Protein AF-A0YBQ3-F1 (afdb_monomer)

Foldseek 3Di:
DAFEAEDEDDPVLLVQVCVQDVDCQAWDADPVRKIKGFLVVVVVVCVVVVDDSNCVSVNDPRDDSVHGMYIYD

Secondary structure (DSSP, 8-state):
---EEEE---HHHHHHHHHH---TTTEEE-TTS-EEEEHHHHHHHHHHHT--HHHHHH-TT---TTSSEEEE-

pLDDT: mean 91.04, std 6.36, range [57.5, 95.88]

Radius of gyration: 11.2 Å; Cα contacts (8 Å, |Δi|>4): 98; chains: 1; bounding box: 26×26×24 Å

Solvent-accessible surface area (backbone atoms only — not comparable to full-atom values): 4339 Å² total; per-residue (Å²): 130,93,43,72,44,80,42,84,54,53,74,69,46,53,58,47,50,69,70,62,52,88,51,65,77,30,45,42,67,51,98,88,66,33,40,38,28,34,38,68,45,40,54,51,49,28,67,77,66,74,49,61,59,62,39,74,66,74,43,85,88,74,76,67,81,89,29,53,30,42,37,38,78

Structure (mmCIF, N/CA/C/O backbone):
data_AF-A0YBQ3-F1
#
_entry.id   AF-A0YBQ3-F1
#
loop_
_atom_site.group_PDB
_atom_site.id
_atom_site.type_symbol
_atom_site.label_atom_id
_atom_site.label_alt_id
_atom_site.label_comp_id
_atom_site.label_asym_id
_atom_site.label_entity_id
_atom_site.label_seq_id
_atom_site.pdbx_PDB_ins_code
_atom_site.Cartn_x
_atom_site.Cartn_y
_atom_site.Cartn_z
_atom_site.occupancy
_atom_site.B_iso_or_equiv
_atom_site.auth_seq_id
_atom_site.auth_comp_id
_atom_site.auth_asym_id
_atom_site.auth_atom_id
_atom_site.pdbx_PDB_model_num
ATOM 1 N N . MET A 1 1 ? 1.198 -16.827 -14.538 1.00 57.50 1 MET A N 1
ATOM 2 C CA . MET A 1 1 ? 2.159 -16.798 -13.413 1.00 57.50 1 MET A CA 1
ATOM 3 C C . MET A 1 1 ? 1.732 -15.670 -12.485 1.00 57.50 1 MET A C 1
ATOM 5 O O . MET A 1 1 ? 1.300 -14.649 -13.005 1.00 57.50 1 MET A O 1
ATOM 9 N N . MET A 1 2 ? 1.752 -15.868 -11.162 1.00 76.19 2 MET A N 1
ATOM 10 C CA . MET A 1 2 ? 1.537 -14.778 -10.194 1.00 76.19 2 MET A CA 1
ATOM 11 C C . MET A 1 2 ? 2.723 -13.805 -10.274 1.00 76.19 2 MET A C 1
ATOM 13 O O . MET A 1 2 ? 3.859 -14.272 -10.329 1.00 76.19 2 MET A O 1
ATOM 17 N N . SER A 1 3 ? 2.457 -12.497 -10.342 1.00 91.12 3 SER A N 1
ATOM 18 C CA . SER A 1 3 ? 3.480 -11.444 -10.457 1.00 91.12 3 SER A CA 1
ATOM 19 C C . SER A 1 3 ? 3.467 -10.578 -9.203 1.00 91.12 3 SER A C 1
ATOM 21 O O . SER A 1 3 ? 2.405 -10.085 -8.817 1.00 91.12 3 SER A O 1
ATOM 23 N N . ILE A 1 4 ? 4.624 -10.425 -8.565 1.00 93.31 4 ILE A N 1
ATOM 24 C CA . ILE A 1 4 ? 4.795 -9.700 -7.306 1.00 93.31 4 ILE A CA 1
ATOM 25 C C . ILE A 1 4 ? 5.883 -8.654 -7.516 1.00 93.31 4 ILE A C 1
ATOM 27 O O . ILE A 1 4 ? 6.938 -8.971 -8.067 1.00 93.31 4 ILE A O 1
ATOM 31 N N . GLN A 1 5 ? 5.639 -7.437 -7.039 1.00 94.62 5 GLN A N 1
ATOM 32 C CA . GLN A 1 5 ? 6.663 -6.410 -6.928 1.00 94.62 5 GLN A CA 1
ATOM 33 C C . GLN A 1 5 ? 7.107 -6.297 -5.467 1.00 94.62 5 GLN A C 1
ATOM 35 O O . GLN A 1 5 ? 6.313 -5.942 -4.596 1.00 94.62 5 GLN A O 1
ATOM 40 N N . GLU A 1 6 ? 8.382 -6.570 -5.208 1.00 93.88 6 GLU A N 1
ATOM 41 C CA . GLU A 1 6 ? 8.995 -6.378 -3.892 1.00 93.88 6 GLU A CA 1
ATOM 42 C C . GLU A 1 6 ? 9.568 -4.961 -3.775 1.00 93.88 6 GLU A C 1
ATOM 44 O O . GLU A 1 6 ? 10.283 -4.485 -4.661 1.00 93.88 6 GLU A O 1
ATOM 49 N N . ILE A 1 7 ? 9.246 -4.270 -2.683 1.00 93.69 7 ILE A N 1
ATOM 50 C CA . ILE A 1 7 ? 9.631 -2.878 -2.444 1.00 93.69 7 ILE A CA 1
ATOM 51 C C . ILE A 1 7 ? 10.202 -2.770 -1.031 1.00 93.69 7 ILE A C 1
ATOM 53 O O . ILE A 1 7 ? 9.484 -2.885 -0.040 1.00 93.69 7 ILE A O 1
ATOM 57 N N . ALA A 1 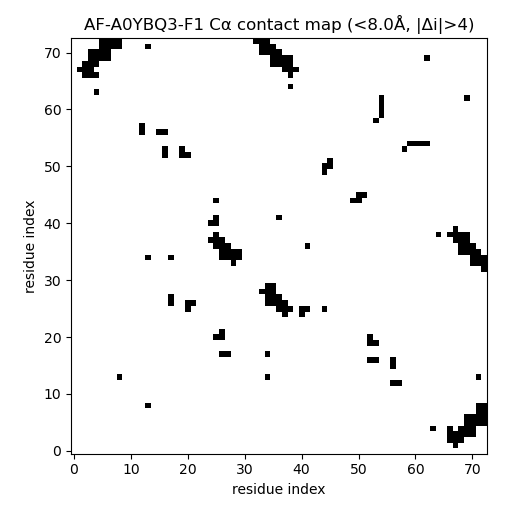8 ? 11.502 -2.499 -0.932 1.00 93.38 8 ALA A N 1
ATOM 58 C CA . ALA A 1 8 ? 12.149 -2.275 0.356 1.00 93.38 8 ALA A CA 1
ATOM 59 C C . ALA A 1 8 ? 11.696 -0.938 0.958 1.00 93.38 8 ALA A C 1
ATOM 61 O O . ALA A 1 8 ? 11.796 0.111 0.311 1.00 93.38 8 ALA A O 1
ATOM 62 N N . ILE A 1 9 ? 11.237 -0.957 2.210 1.00 92.88 9 ILE A N 1
ATOM 63 C CA . ILE A 1 9 ? 10.757 0.245 2.897 1.00 92.88 9 ILE A CA 1
ATOM 64 C C . ILE A 1 9 ? 11.378 0.404 4.281 1.00 92.88 9 ILE A C 1
ATOM 66 O O . ILE A 1 9 ? 11.785 -0.539 4.950 1.00 92.88 9 ILE A O 1
ATOM 70 N N . SER A 1 10 ? 11.423 1.640 4.773 1.00 93.38 10 SER A N 1
ATOM 71 C CA . SER A 1 10 ? 11.784 1.875 6.171 1.00 93.38 10 SER A CA 1
ATOM 72 C C . SER A 1 10 ? 10.651 1.459 7.117 1.00 93.38 10 SER A C 1
ATOM 74 O O . SER A 1 10 ? 9.464 1.586 6.809 1.00 93.38 10 SER A O 1
ATOM 76 N N . HIS A 1 11 ? 11.003 1.105 8.355 1.00 90.94 11 HIS A N 1
ATOM 77 C CA . HIS A 1 11 ? 10.032 0.836 9.424 1.00 90.94 11 HIS A CA 1
ATOM 78 C C . HIS A 1 11 ? 9.023 1.986 9.640 1.00 90.94 11 HIS A C 1
ATOM 80 O O . HIS A 1 11 ? 7.863 1.760 9.988 1.00 90.94 11 HIS A O 1
ATOM 86 N N . ASN A 1 12 ? 9.435 3.235 9.396 1.00 93.06 12 ASN A N 1
ATOM 87 C CA . ASN A 1 12 ? 8.544 4.392 9.478 1.00 93.06 12 ASN A CA 1
ATOM 88 C C . ASN A 1 12 ? 7.538 4.441 8.320 1.00 93.06 12 ASN A C 1
ATOM 90 O O . ASN A 1 12 ? 6.383 4.793 8.551 1.00 93.06 12 ASN A O 1
ATOM 94 N N . GLN A 1 13 ? 7.947 4.096 7.095 1.00 93.50 13 GLN A N 1
ATOM 95 C CA . GLN A 1 13 ? 7.033 3.974 5.952 1.00 93.50 13 GLN A CA 1
ATOM 96 C C . GLN A 1 13 ? 6.045 2.827 6.168 1.00 93.50 13 GLN A C 1
ATOM 98 O O . GLN A 1 13 ? 4.849 3.026 5.983 1.00 93.50 13 GLN A O 1
ATOM 103 N N . LYS A 1 14 ? 6.512 1.688 6.693 1.00 93.12 14 LYS A N 1
ATOM 104 C CA . LYS A 1 14 ? 5.675 0.522 7.021 1.00 93.12 14 LYS A CA 1
ATOM 105 C 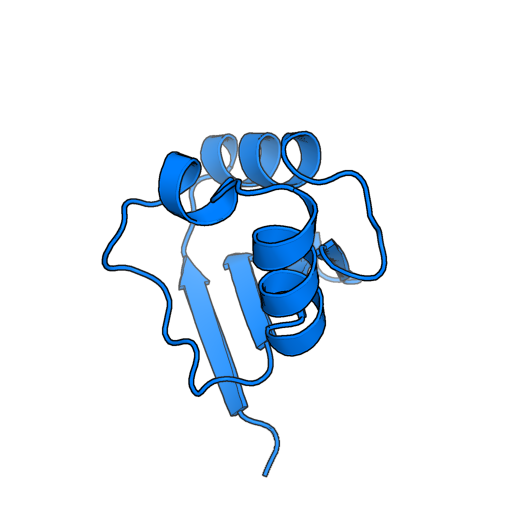C . LYS A 1 14 ? 4.536 0.890 7.967 1.00 93.12 14 LYS A C 1
ATOM 107 O O . LYS A 1 14 ? 3.365 0.663 7.678 1.00 93.12 14 LYS A O 1
ATOM 112 N N . LYS A 1 15 ? 4.871 1.585 9.057 1.00 92.88 15 LYS A N 1
ATOM 113 C CA . LYS A 1 15 ? 3.887 2.118 10.012 1.00 92.88 15 LYS A CA 1
ATOM 114 C C . LYS A 1 15 ? 2.920 3.129 9.402 1.00 92.88 15 LYS A C 1
ATOM 116 O O . LYS A 1 15 ? 1.806 3.249 9.897 1.00 92.88 15 LYS A O 1
ATOM 121 N N . LYS A 1 16 ? 3.348 3.910 8.406 1.00 93.56 16 LYS A N 1
ATOM 122 C CA . LYS A 1 16 ? 2.474 4.870 7.720 1.00 93.56 16 LYS A CA 1
ATOM 123 C C . LYS A 1 16 ? 1.513 4.166 6.764 1.00 93.56 16 LYS A C 1
ATOM 125 O O . LYS A 1 16 ? 0.355 4.556 6.750 1.00 93.56 16 LYS A O 1
ATOM 130 N N . LEU A 1 17 ? 1.964 3.136 6.041 1.00 92.62 17 LEU A N 1
ATOM 131 C CA . LEU A 1 17 ? 1.126 2.329 5.143 1.00 92.62 17 LEU A CA 1
ATOM 132 C C . LEU A 1 17 ? -0.003 1.630 5.900 1.00 92.62 17 LEU A C 1
ATOM 134 O O . LEU A 1 17 ? -1.169 1.820 5.582 1.00 92.62 17 LEU A O 1
ATOM 138 N N . LEU A 1 18 ? 0.329 0.918 6.979 1.00 91.69 18 LEU A N 1
ATOM 139 C CA . LEU A 1 18 ? -0.667 0.222 7.806 1.00 91.69 18 LEU A CA 1
ATOM 140 C C . LEU A 1 18 ? -1.667 1.165 8.496 1.00 91.69 18 LEU A C 1
ATOM 142 O O . LEU A 1 18 ? -2.680 0.720 9.014 1.00 91.69 18 LEU A O 1
ATOM 146 N N . LYS A 1 19 ? -1.370 2.468 8.551 1.00 92.31 19 LYS A N 1
ATOM 147 C CA . LYS A 1 19 ? -2.271 3.493 9.094 1.00 92.31 19 LYS A CA 1
ATOM 148 C C . LYS A 1 19 ? -3.052 4.244 8.024 1.00 92.31 19 LYS A C 1
ATOM 150 O O . LYS A 1 19 ? -3.964 4.985 8.371 1.00 92.31 19 LYS A O 1
ATOM 155 N N . SER A 1 20 ? -2.636 4.168 6.764 1.00 91.00 20 SER A N 1
ATOM 156 C CA . SER A 1 20 ? -3.230 4.957 5.687 1.00 91.00 20 SER A CA 1
ATOM 157 C C . SER A 1 20 ? -4.367 4.227 4.980 1.00 91.00 20 SER A C 1
ATOM 159 O O . SER A 1 20 ? -5.153 4.877 4.292 1.00 91.00 20 SER A O 1
ATOM 161 N N . ILE A 1 21 ? -4.460 2.909 5.160 1.00 92.06 21 ILE A N 1
ATOM 162 C CA . ILE A 1 21 ? -5.511 2.047 4.626 1.00 92.06 21 ILE A CA 1
ATOM 163 C C . ILE A 1 21 ? -5.931 1.092 5.752 1.00 92.06 21 ILE A C 1
ATOM 165 O O . ILE A 1 21 ? -5.086 0.400 6.310 1.00 92.06 21 ILE A O 1
ATOM 169 N N . GLU A 1 22 ? -7.221 1.080 6.095 1.00 88.88 22 GLU A N 1
ATOM 170 C CA . GLU A 1 22 ? -7.789 0.222 7.155 1.00 88.88 22 GLU A CA 1
ATOM 171 C C . GLU A 1 22 ? -8.443 -1.061 6.603 1.00 88.88 22 GLU A C 1
ATOM 173 O O . GLU A 1 22 ? -8.820 -1.939 7.372 1.00 88.88 22 GLU A O 1
ATOM 178 N N . ASP A 1 23 ? -8.598 -1.175 5.280 1.00 92.81 23 ASP A N 1
ATOM 179 C CA . ASP A 1 23 ? -9.242 -2.320 4.629 1.00 92.81 23 ASP A CA 1
ATOM 180 C C . ASP A 1 23 ? -8.268 -3.498 4.470 1.00 92.81 23 ASP A C 1
ATOM 182 O O . ASP A 1 23 ? -7.348 -3.450 3.648 1.00 92.81 23 ASP A O 1
ATOM 186 N N . GLU A 1 24 ? -8.511 -4.574 5.224 1.00 92.50 24 GLU A N 1
ATOM 187 C CA . GLU A 1 24 ? -7.699 -5.799 5.214 1.00 92.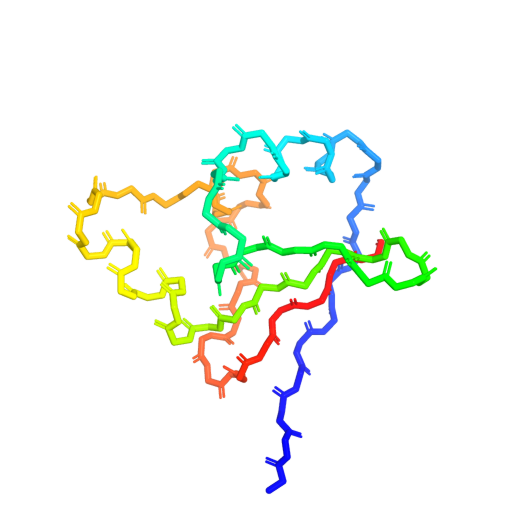50 24 GLU A CA 1
ATOM 188 C C . GLU A 1 24 ? -7.724 -6.546 3.869 1.00 92.50 24 GLU A C 1
ATOM 190 O O . GLU A 1 24 ? -6.823 -7.333 3.578 1.00 92.50 24 GLU A O 1
ATOM 195 N N . ASN A 1 25 ? -8.712 -6.286 3.003 1.00 93.50 25 ASN A N 1
ATOM 196 C CA . ASN A 1 25 ? -8.716 -6.830 1.641 1.00 93.50 25 ASN A CA 1
ATOM 197 C C . ASN A 1 25 ? -7.715 -6.097 0.739 1.00 93.50 25 ASN A C 1
ATOM 199 O O . ASN A 1 25 ? -7.252 -6.651 -0.261 1.00 93.50 25 ASN A O 1
ATOM 203 N N . VAL A 1 26 ? -7.396 -4.843 1.064 1.00 94.38 26 VAL A N 1
ATOM 204 C CA . VAL A 1 26 ? -6.464 -4.009 0.304 1.00 94.38 26 VAL A CA 1
ATOM 205 C C . VAL A 1 26 ? -5.047 -4.185 0.826 1.00 94.38 26 VAL A C 1
ATOM 207 O O . VAL A 1 26 ? -4.143 -4.390 0.021 1.00 94.38 26 VAL A O 1
ATOM 210 N N . ILE A 1 27 ? -4.855 -4.107 2.145 1.00 94.94 27 ILE A N 1
ATOM 211 C CA . ILE A 1 27 ? -3.554 -4.168 2.814 1.00 94.94 27 ILE A CA 1
ATOM 212 C C . ILE A 1 27 ? -3.605 -5.144 3.989 1.00 94.94 27 ILE A C 1
ATOM 214 O O . ILE A 1 27 ? -4.492 -5.068 4.829 1.00 94.94 27 ILE A O 1
ATOM 218 N N . PHE A 1 28 ? -2.630 -6.035 4.098 1.00 94.69 28 PHE A N 1
ATOM 219 C CA . PHE A 1 28 ? -2.521 -6.945 5.237 1.00 94.69 28 PHE A CA 1
ATOM 220 C C . PHE A 1 28 ? -1.059 -7.238 5.557 1.00 94.69 28 PHE A C 1
ATOM 222 O O . PHE A 1 28 ? -0.167 -6.941 4.763 1.00 94.69 28 PHE A O 1
ATOM 229 N N . GLN A 1 29 ? -0.802 -7.785 6.744 1.00 94.44 29 GLN A N 1
ATOM 230 C CA . GLN A 1 29 ? 0.517 -8.310 7.086 1.00 94.44 29 GLN A CA 1
ATOM 231 C C .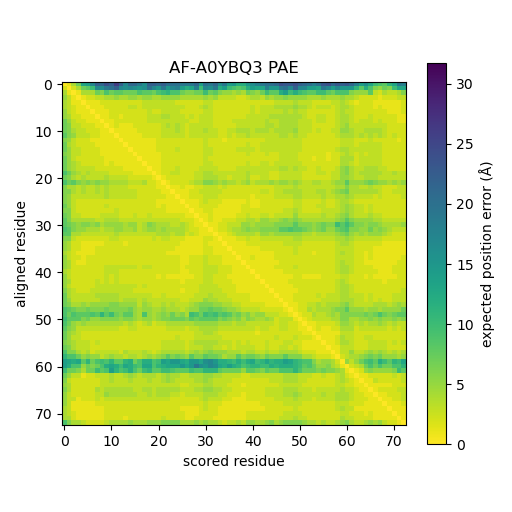 GLN A 1 29 ? 0.531 -9.826 6.928 1.00 94.44 29 GLN A C 1
ATOM 233 O O . GLN A 1 29 ? -0.416 -10.492 7.347 1.00 94.44 29 GLN A O 1
ATOM 238 N N . ASP A 1 30 ? 1.592 -10.356 6.328 1.00 91.75 30 ASP A N 1
ATOM 239 C CA . ASP A 1 30 ? 1.836 -11.796 6.289 1.00 91.75 30 ASP A CA 1
ATOM 240 C C . ASP A 1 30 ? 2.511 -12.290 7.585 1.00 91.75 30 ASP A C 1
ATOM 242 O O . ASP A 1 30 ? 2.845 -11.510 8.484 1.00 91.75 30 ASP A O 1
ATOM 246 N N . ASP A 1 31 ? 2.739 -13.602 7.679 1.00 90.62 31 ASP A N 1
ATOM 247 C CA . ASP A 1 31 ? 3.366 -14.229 8.849 1.00 90.62 31 ASP A CA 1
ATOM 248 C C . ASP A 1 31 ? 4.837 -13.811 9.057 1.00 90.62 31 ASP A C 1
ATOM 250 O O . ASP A 1 31 ? 5.353 -13.894 10.174 1.00 90.62 31 ASP A O 1
ATOM 254 N N . ASN A 1 32 ? 5.517 -13.335 8.008 1.00 88.94 32 ASN A N 1
ATOM 255 C CA . ASN A 1 32 ? 6.881 -12.801 8.090 1.00 88.94 32 ASN A CA 1
ATOM 256 C C . ASN A 1 32 ? 6.899 -11.342 8.575 1.00 88.94 32 ASN A C 1
ATOM 258 O O . ASN A 1 32 ? 7.956 -10.783 8.878 1.00 88.94 32 ASN A O 1
ATOM 262 N N . GLY A 1 33 ? 5.717 -10.737 8.704 1.00 88.94 33 GLY A N 1
ATOM 263 C CA . GLY A 1 33 ? 5.513 -9.354 9.087 1.00 88.94 33 GLY A CA 1
ATOM 264 C C . GLY A 1 33 ? 5.607 -8.387 7.914 1.00 88.94 33 GLY A C 1
ATOM 265 O O . GLY A 1 33 ? 5.540 -7.178 8.157 1.00 88.94 33 GLY A O 1
ATOM 266 N N . ASP A 1 34 ? 5.758 -8.863 6.679 1.00 94.00 34 ASP A N 1
ATOM 267 C CA . ASP A 1 34 ? 5.768 -8.050 5.466 1.00 94.00 34 ASP A CA 1
ATOM 268 C C . ASP A 1 34 ? 4.375 -7.502 5.185 1.00 94.00 34 ASP A C 1
ATOM 270 O O . ASP A 1 3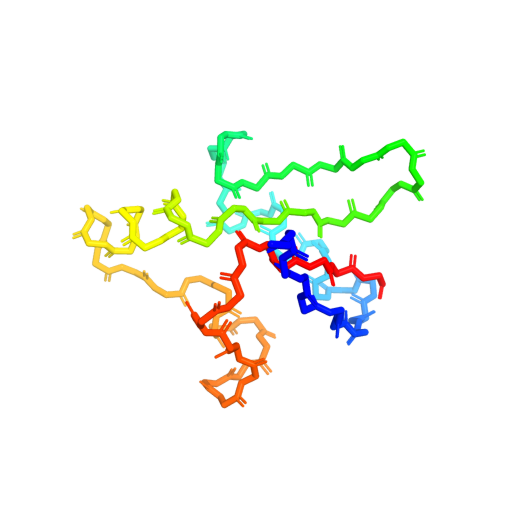4 ? 3.361 -8.107 5.527 1.00 94.00 34 ASP A O 1
ATOM 274 N N . VAL A 1 35 ? 4.317 -6.301 4.613 1.00 95.31 35 VAL A N 1
ATOM 275 C CA . VAL A 1 35 ? 3.040 -5.689 4.237 1.00 95.31 35 VAL A CA 1
ATOM 276 C C . VAL A 1 35 ? 2.731 -6.092 2.811 1.00 95.31 35 VAL A C 1
ATOM 278 O O . 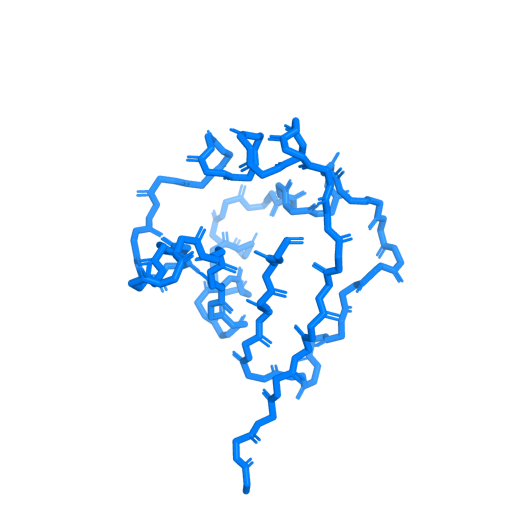VAL A 1 35 ? 3.493 -5.776 1.905 1.00 95.31 35 VAL A O 1
ATOM 281 N N . VAL A 1 36 ? 1.599 -6.742 2.605 1.00 95.62 36 VAL A N 1
ATOM 282 C CA . VAL A 1 36 ? 1.137 -7.175 1.293 1.00 95.62 36 VAL A CA 1
ATOM 283 C C . VAL A 1 36 ? -0.059 -6.327 0.890 1.00 95.62 36 VAL A C 1
ATOM 285 O O . VAL A 1 36 ? -0.973 -6.101 1.683 1.00 95.62 36 VAL A O 1
ATOM 288 N N . VAL A 1 37 ? -0.055 -5.851 -0.353 1.00 95.88 37 VAL A N 1
ATOM 289 C CA . VAL A 1 37 ? -1.162 -5.103 -0.949 1.00 95.88 37 VAL A CA 1
ATOM 290 C C . VAL A 1 37 ? -1.616 -5.791 -2.224 1.00 95.88 37 VAL A C 1
ATOM 292 O O . VAL A 1 37 ? -0.807 -6.049 -3.113 1.00 95.88 37 VAL A O 1
ATOM 295 N N . SER A 1 38 ? -2.917 -6.063 -2.332 1.00 95.44 38 SER A N 1
ATOM 296 C CA . SER A 1 38 ? -3.522 -6.532 -3.583 1.00 95.44 38 SER A CA 1
ATOM 297 C C . SER A 1 38 ? -3.695 -5.358 -4.542 1.00 95.44 38 SER A C 1
ATOM 299 O O . SER A 1 38 ? -4.355 -4.374 -4.209 1.00 95.44 38 SER A O 1
ATOM 301 N N . VAL A 1 39 ? -3.125 -5.457 -5.744 1.00 95.00 39 VAL A N 1
ATOM 302 C CA . VAL A 1 39 ? -3.164 -4.365 -6.728 1.00 95.00 39 VAL A CA 1
ATOM 303 C C . VAL A 1 39 ? -4.582 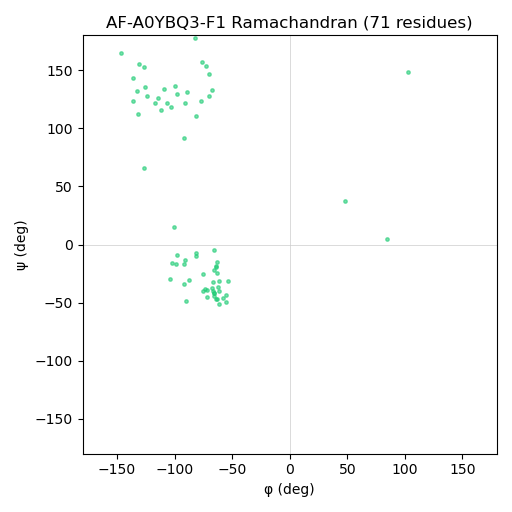-4.108 -7.226 1.00 95.00 39 VAL A C 1
ATOM 305 O O . VAL A 1 39 ? -4.981 -2.950 -7.337 1.00 95.00 39 VAL A O 1
ATOM 308 N N . ASP A 1 40 ? -5.370 -5.157 -7.463 1.00 94.75 40 ASP A N 1
ATOM 309 C CA . ASP A 1 40 ? -6.760 -5.018 -7.908 1.00 94.75 40 ASP A CA 1
ATOM 310 C C . ASP A 1 40 ? -7.625 -4.326 -6.847 1.00 94.75 40 ASP A C 1
ATOM 312 O O . ASP A 1 40 ? -8.315 -3.346 -7.145 1.00 94.75 40 ASP A O 1
ATOM 316 N N . ASN A 1 41 ? -7.521 -4.761 -5.587 1.00 95.69 41 ASN A N 1
ATOM 317 C CA . ASN A 1 41 ? -8.263 -4.142 -4.488 1.00 95.69 41 ASN A CA 1
ATOM 318 C C . ASN A 1 41 ? -7.774 -2.716 -4.220 1.00 95.69 41 ASN A C 1
ATOM 320 O O . ASN A 1 41 ? -8.583 -1.823 -3.977 1.00 95.69 41 ASN A O 1
ATOM 324 N N . TYR A 1 42 ? -6.468 -2.460 -4.334 1.00 95.12 42 TYR A N 1
ATOM 325 C CA . TYR A 1 42 ? -5.929 -1.112 -4.194 1.00 95.12 42 TYR A CA 1
ATOM 326 C C . TYR A 1 42 ? -6.405 -0.179 -5.311 1.00 95.12 42 TYR A C 1
ATOM 328 O O . TYR A 1 42 ? -6.786 0.955 -5.035 1.00 95.12 42 TYR A O 1
ATOM 336 N N . ARG A 1 43 ? -6.458 -0.643 -6.566 1.00 93.19 43 ARG A N 1
ATOM 337 C CA . ARG A 1 43 ? -7.027 0.131 -7.683 1.00 93.19 43 ARG A CA 1
ATOM 338 C C . ARG A 1 43 ? -8.481 0.505 -7.407 1.00 93.19 43 ARG A C 1
ATOM 340 O O . ARG A 1 43 ? -8.836 1.669 -7.580 1.00 93.19 43 ARG A O 1
ATOM 347 N N . GLN A 1 44 ? -9.291 -0.445 -6.944 1.00 94.06 44 GLN A N 1
ATOM 348 C CA . GLN A 1 44 ? -10.687 -0.184 -6.593 1.00 94.06 44 GLN A CA 1
ATOM 349 C C . GLN A 1 44 ? -10.794 0.822 -5.438 1.00 94.06 44 GLN A C 1
ATOM 351 O O . GLN A 1 44 ? -11.487 1.830 -5.557 1.00 94.06 44 GLN A O 1
ATOM 356 N N . PHE A 1 45 ? -10.010 0.629 -4.376 1.00 93.62 45 PHE A N 1
ATOM 357 C CA . PHE A 1 45 ? -9.926 1.560 -3.254 1.00 93.62 45 PHE A CA 1
ATOM 358 C C . PHE A 1 45 ? -9.562 2.984 -3.703 1.00 93.62 45 PHE A C 1
ATOM 360 O O . PHE A 1 45 ? -10.174 3.951 -3.245 1.00 93.62 45 PHE A O 1
ATOM 367 N N . LYS A 1 46 ? -8.589 3.141 -4.614 1.00 92.62 46 LYS A N 1
ATOM 368 C CA . LYS A 1 46 ? -8.199 4.453 -5.157 1.00 92.62 46 LYS A CA 1
ATOM 369 C C . LYS A 1 46 ? -9.349 5.128 -5.903 1.00 92.62 46 LYS A C 1
ATOM 371 O O . LYS A 1 46 ? -9.515 6.338 -5.772 1.00 92.62 46 LYS A O 1
ATOM 376 N N . LEU A 1 47 ? -10.128 4.366 -6.674 1.00 91.44 47 LEU A N 1
ATOM 377 C CA . LEU A 1 47 ? -11.292 4.882 -7.401 1.00 91.44 47 LEU A CA 1
ATOM 378 C C . LEU A 1 47 ? -12.393 5.343 -6.440 1.00 91.44 47 LEU A C 1
ATOM 380 O O . LEU A 1 47 ? -12.927 6.437 -6.614 1.00 91.44 47 LEU A O 1
ATOM 384 N N . ASP A 1 48 ? -12.683 4.550 -5.409 1.00 90.88 48 ASP A N 1
ATOM 385 C CA . ASP A 1 48 ? -13.773 4.825 -4.466 1.00 90.88 48 ASP A CA 1
ATOM 386 C C . ASP A 1 48 ? -13.445 5.979 -3.509 1.00 90.88 48 ASP A C 1
ATOM 388 O O . ASP A 1 48 ? -14.299 6.808 -3.192 1.00 90.88 48 ASP A O 1
ATOM 392 N N . SER A 1 49 ? -12.191 6.060 -3.057 1.00 88.31 49 SER A N 1
ATOM 393 C CA . SER A 1 49 ? -11.735 7.077 -2.100 1.00 88.31 49 SER A CA 1
ATOM 394 C C . SER A 1 49 ? -11.187 8.349 -2.754 1.00 88.31 49 SER A C 1
ATOM 396 O O . SER A 1 49 ? -10.982 9.350 -2.062 1.00 88.31 49 SER A O 1
ATOM 398 N N . ASN A 1 50 ? -10.919 8.321 -4.066 1.00 85.19 50 ASN A N 1
ATOM 399 C CA . ASN A 1 50 ? -10.159 9.345 -4.788 1.00 85.19 50 ASN A CA 1
ATOM 400 C C . ASN A 1 50 ? -8.842 9.721 -4.065 1.00 85.19 50 ASN A C 1
ATOM 402 O O . ASN A 1 50 ? -8.449 10.891 -3.997 1.00 85.19 50 ASN A O 1
ATOM 406 N N . ALA A 1 51 ? -8.180 8.726 -3.465 1.00 88.31 51 ALA A N 1
ATOM 407 C CA . ALA A 1 51 ? -6.964 8.889 -2.678 1.00 88.31 51 ALA A CA 1
ATOM 408 C C . ALA A 1 51 ? -5.846 7.960 -3.164 1.00 88.31 51 ALA A C 1
ATOM 410 O O . ALA A 1 51 ? -6.100 6.874 -3.668 1.00 88.31 51 ALA A O 1
ATOM 411 N N . SER A 1 52 ? -4.597 8.382 -2.945 1.00 90.88 52 SER A N 1
ATOM 412 C CA . SER A 1 52 ? -3.378 7.631 -3.296 1.00 90.88 52 SER A CA 1
ATOM 413 C C . SER A 1 52 ? -2.463 7.500 -2.068 1.00 90.88 52 SER A C 1
ATOM 415 O O . SER A 1 52 ? -1.436 8.180 -1.977 1.00 90.88 52 SER A O 1
ATOM 417 N N . PRO A 1 53 ? -2.881 6.770 -1.017 1.00 91.50 53 PRO A N 1
ATOM 418 C CA . PRO A 1 53 ? -2.151 6.729 0.248 1.00 91.50 53 PRO A CA 1
ATOM 419 C C . PRO A 1 53 ? -0.775 6.058 0.159 1.00 91.50 53 PRO A C 1
ATOM 421 O O . PRO A 1 53 ? 0.119 6.473 0.893 1.00 91.50 53 PRO A O 1
ATOM 424 N N . ILE A 1 54 ? -0.579 5.061 -0.709 1.00 92.38 54 ILE A N 1
ATOM 425 C CA . ILE A 1 54 ? 0.712 4.365 -0.846 1.00 92.38 54 ILE A CA 1
ATOM 426 C C . ILE A 1 54 ? 1.736 5.280 -1.527 1.00 92.38 54 ILE A C 1
ATOM 428 O O . ILE A 1 54 ? 2.843 5.462 -1.023 1.00 92.38 54 ILE A O 1
ATOM 432 N N . GLU A 1 55 ? 1.338 5.951 -2.603 1.00 93.25 55 GLU A N 1
ATOM 433 C CA . GLU A 1 55 ? 2.157 6.917 -3.339 1.00 93.25 55 GLU A CA 1
ATOM 434 C C . GLU A 1 55 ? 2.539 8.107 -2.454 1.00 93.25 55 GLU A C 1
ATOM 436 O O . GLU A 1 55 ? 3.681 8.552 -2.467 1.00 93.25 55 GLU A O 1
ATOM 441 N N . LYS A 1 56 ? 1.644 8.561 -1.568 1.00 91.50 56 LYS A N 1
ATOM 442 C CA . LYS A 1 56 ? 1.977 9.590 -0.565 1.00 91.50 56 LYS A CA 1
ATOM 443 C C . LYS A 1 56 ? 3.053 9.149 0.436 1.00 91.50 56 LYS A C 1
ATOM 445 O O . LYS A 1 56 ? 3.698 10.005 1.042 1.00 91.50 56 LYS A O 1
ATOM 450 N N . VAL A 1 57 ? 3.219 7.846 0.667 1.00 91.38 57 VAL A N 1
ATOM 451 C CA . VAL A 1 57 ? 4.218 7.301 1.603 1.00 91.38 57 VAL A CA 1
ATOM 452 C C . VAL A 1 57 ? 5.545 6.981 0.907 1.00 91.38 57 VAL A C 1
ATOM 454 O O . VAL A 1 57 ? 6.601 7.128 1.531 1.00 91.38 57 VAL A O 1
ATOM 457 N N . LEU A 1 58 ? 5.502 6.549 -0.355 1.00 88.50 58 LEU A N 1
ATOM 458 C CA . LEU A 1 58 ? 6.669 6.065 -1.104 1.00 88.50 58 LEU A CA 1
ATOM 459 C C . LEU A 1 58 ? 7.213 7.068 -2.130 1.00 88.50 58 LEU A C 1
ATOM 461 O O . LEU A 1 58 ? 8.416 7.088 -2.366 1.00 88.50 58 LEU A O 1
ATOM 465 N N . GLY A 1 59 ? 6.352 7.922 -2.683 1.00 83.31 59 GLY A N 1
ATOM 466 C CA . GLY A 1 59 ? 6.596 8.713 -3.889 1.00 83.31 59 GLY A CA 1
ATOM 467 C C . GLY A 1 59 ? 5.892 8.110 -5.113 1.00 83.31 59 GLY A C 1
ATOM 468 O O . GLY A 1 59 ? 5.722 6.891 -5.199 1.00 83.31 59 GLY A O 1
ATOM 469 N N . ASP A 1 60 ? 5.479 8.969 -6.050 1.00 68.62 60 ASP A N 1
ATOM 470 C CA . ASP A 1 60 ? 4.593 8.623 -7.178 1.00 68.62 60 ASP A CA 1
ATOM 471 C C . ASP A 1 60 ? 5.181 7.600 -8.181 1.00 68.62 60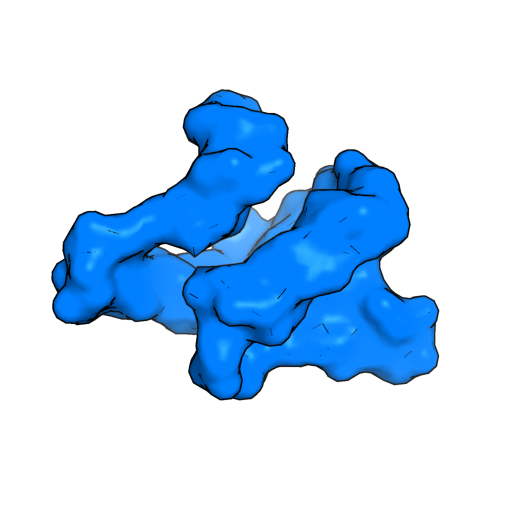 ASP A C 1
ATOM 473 O O . ASP A 1 60 ? 4.418 6.932 -8.870 1.00 68.62 60 ASP A O 1
ATOM 477 N N . ASP A 1 61 ? 6.504 7.394 -8.220 1.00 69.88 61 ASP A N 1
ATOM 478 C CA . ASP A 1 61 ? 7.182 6.595 -9.264 1.00 69.88 61 ASP A CA 1
ATOM 479 C C . ASP A 1 61 ? 7.564 5.159 -8.848 1.00 69.88 61 ASP A C 1
ATOM 481 O O . ASP A 1 61 ? 8.389 4.513 -9.494 1.00 69.88 61 ASP A O 1
ATOM 485 N N . THR A 1 62 ? 7.007 4.641 -7.750 1.00 80.50 62 THR A N 1
ATOM 486 C CA . THR A 1 62 ? 7.508 3.387 -7.143 1.00 80.50 62 THR A CA 1
ATOM 487 C C . THR A 1 62 ? 6.663 2.148 -7.449 1.00 80.50 62 THR A C 1
ATOM 489 O O . THR A 1 62 ? 7.128 1.034 -7.222 1.00 80.50 62 THR A O 1
ATOM 492 N N . LEU A 1 63 ? 5.425 2.304 -7.927 1.00 90.69 63 LEU A N 1
ATOM 493 C CA . LEU A 1 63 ? 4.449 1.209 -8.010 1.00 90.69 63 LEU A CA 1
ATOM 494 C C . LEU A 1 63 ? 4.238 0.726 -9.449 1.00 90.69 63 LEU A C 1
ATOM 496 O O . LEU A 1 63 ? 3.799 1.486 -10.310 1.00 90.69 63 LEU A O 1
ATOM 500 N N . ASP A 1 64 ? 4.483 -0.559 -9.679 1.00 91.69 64 ASP A N 1
ATOM 501 C CA . ASP A 1 64 ? 4.193 -1.254 -10.928 1.00 91.69 64 ASP A CA 1
ATOM 502 C C . ASP A 1 64 ? 2.799 -1.889 -10.878 1.00 91.69 64 ASP A C 1
ATOM 504 O O . ASP A 1 64 ? 2.607 -3.029 -10.452 1.00 91.69 64 ASP A O 1
ATOM 508 N N . PHE A 1 65 ? 1.801 -1.144 -11.342 1.00 91.56 65 PHE A N 1
ATOM 509 C CA . PHE A 1 65 ? 0.420 -1.610 -11.354 1.00 91.56 65 PHE A CA 1
ATOM 510 C C . PHE A 1 65 ? 0.165 -2.805 -12.291 1.00 91.56 65 PHE A C 1
ATOM 512 O O . PHE A 1 65 ? -0.959 -3.304 -12.271 1.00 91.56 65 PHE A O 1
ATOM 519 N N . ASP A 1 66 ? 1.133 -3.276 -13.082 1.00 92.12 66 ASP A N 1
ATOM 520 C CA . ASP A 1 66 ? 1.003 -4.524 -13.851 1.00 92.12 66 ASP A CA 1
ATOM 521 C C . ASP A 1 66 ? 1.286 -5.779 -12.999 1.00 92.12 66 ASP A C 1
ATOM 523 O O . ASP A 1 66 ? 0.997 -6.909 -13.411 1.00 92.12 66 ASP A O 1
ATOM 527 N N . SER A 1 67 ? 1.798 -5.598 -11.778 1.00 93.56 67 SER A N 1
ATOM 528 C CA . SER A 1 67 ? 1.911 -6.656 -10.773 1.00 93.56 67 SER A CA 1
ATOM 529 C C . SER A 1 67 ? 0.557 -6.971 -10.118 1.00 93.56 67 SER A C 1
ATOM 531 O O . SER A 1 67 ? -0.354 -6.150 -10.107 1.00 93.56 67 SER A O 1
ATOM 533 N N . GLN A 1 68 ? 0.403 -8.175 -9.556 1.00 94.75 68 GLN A N 1
ATOM 534 C CA . GLN A 1 68 ? -0.814 -8.565 -8.819 1.00 9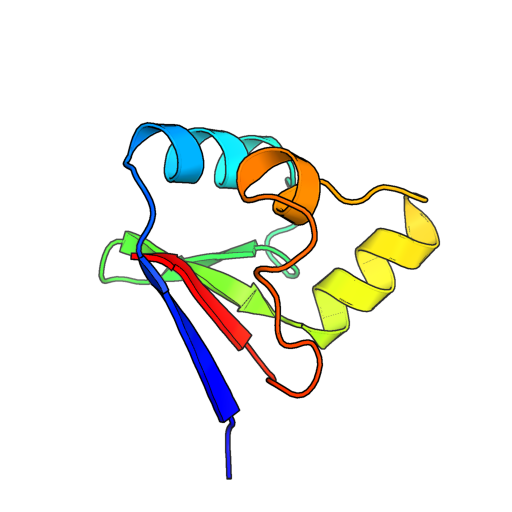4.75 68 GLN A CA 1
ATOM 535 C C . GLN A 1 68 ? -0.745 -8.172 -7.343 1.00 94.75 68 GLN A C 1
ATOM 537 O O . GLN A 1 68 ? -1.773 -7.880 -6.728 1.00 94.75 68 GLN A O 1
ATOM 542 N N . TYR A 1 69 ? 0.466 -8.150 -6.784 1.00 95.00 69 TYR A N 1
ATOM 543 C CA . TYR A 1 69 ? 0.708 -7.775 -5.398 1.00 95.00 69 TYR A CA 1
ATOM 544 C C . TYR A 1 69 ? 1.918 -6.857 -5.274 1.00 95.00 69 TYR A C 1
ATOM 546 O O . TYR A 1 69 ? 2.934 -7.065 -5.942 1.00 95.00 69 TYR A O 1
ATOM 554 N N . PHE A 1 70 ? 1.818 -5.895 -4.361 1.00 95.38 70 PHE A N 1
ATOM 555 C CA . PHE A 1 70 ? 2.967 -5.182 -3.815 1.00 95.38 70 PHE A CA 1
ATOM 556 C C . PHE A 1 70 ? 3.334 -5.811 -2.476 1.00 95.38 70 PHE A C 1
ATOM 558 O O . PHE A 1 70 ? 2.464 -5.975 -1.621 1.00 95.38 70 PHE A O 1
ATOM 565 N N . VAL A 1 71 ? 4.603 -6.154 -2.289 1.00 95.25 71 VAL A N 1
ATOM 566 C CA . VAL A 1 71 ? 5.123 -6.680 -1.024 1.00 95.25 71 VAL A CA 1
ATOM 567 C C . VAL A 1 71 ? 6.158 -5.705 -0.492 1.00 95.25 71 VAL A C 1
ATOM 569 O O . VAL A 1 71 ? 7.137 -5.399 -1.170 1.00 95.25 71 VAL A O 1
ATOM 572 N N . PHE A 1 72 ? 5.927 -5.203 0.718 1.00 94.88 72 PHE A N 1
ATOM 573 C CA . PHE A 1 72 ? 6.804 -4.254 1.382 1.00 94.88 72 PHE A CA 1
ATOM 574 C C . PHE A 1 72 ? 7.490 -4.874 2.600 1.00 94.88 72 PHE A C 1
ATOM 576 O O . PHE A 1 72 ? 6.838 -5.173 3.611 1.00 94.88 72 PHE A O 1
ATOM 583 N N . SER A 1 73 ? 8.814 -4.979 2.510 1.00 91.69 73 SER A N 1
ATOM 584 C CA . SER A 1 73 ? 9.704 -5.515 3.547 1.00 91.69 73 SER A CA 1
ATOM 585 C C . SER A 1 73 ? 10.490 -4.409 4.240 1.00 91.69 73 SER A C 1
ATOM 587 O O . SER A 1 73 ? 11.153 -3.632 3.504 1.00 91.69 73 SER A O 1
#

Nearest PDB structures (foldseek):
  2l2o-assembly1_A  TM=5.817E-01  e=5.645E+00  Homo sapiens
  3ey7-assembly1_B  TM=5.192E-01  e=6.477E+00  Vibrio cholerae
  2p13-assembly1_B  TM=4.106E-01  e=5.645E+00  Nitrosomonas europaea
  4nb1-assembly1_B  TM=3.283E-01  e=6.938E+00  Staphylococcus aureus subsp. aureus N315

Sequence (73 aa):
MMSIQEIAISHNQKKKLLKSIEDENVIFQDDNGDVVVSVDNYRQFKLDSNASPIEKVLGDDTLDFDSQYFVFS

Mean predicted aligned error: 3.45 Å

Organism: NCBI:txid247633